Protein AF-A0A945I3L0-F1 (afdb_monomer_lite)

Radius of gyration: 19.06 Å; chains: 1; bounding box: 56×38×42 Å

Foldseek 3Di:
DPPPPPPPDDDPADPVVVVVCVVVVCCPCLPVVNVCQLVDQAKDKPVVVVVVDDHDPSNVVVQVVCLVSLQQIWIKGWDAAPVSDIDIDIDGGSDNDDPVVVCVVVVNVVVVVCVVVCCVVVVVDRPPPPDDDDPVRVVVVVCVVVPDDPD

Sequence (151 aa):
MKTVPLLLLLLNYPEDWVKYYFEKQFYNGTDFVVSLTPTLRKPYLWNKLQETVGLKSNQLMFLNESREAKLHNGLSIPIYGPAGEAYVVSYASSQPNPDIEAHLPTLRTLAYQFYSAFGDLAGLEDIVPSIKLTSRELECLTWAAEGKSAW

pLDDT: mean 87.54, std 13.77, range [25.2, 97.5]

Structure (mmCIF, N/CA/C/O backbone):
data_AF-A0A945I3L0-F1
#
_entry.id   AF-A0A945I3L0-F1
#
loop_
_atom_site.group_PDB
_atom_site.id
_atom_site.type_symbol
_atom_site.label_atom_id
_atom_site.label_alt_id
_atom_site.label_comp_id
_atom_site.label_asym_id
_atom_site.label_entity_id
_atom_site.label_seq_id
_atom_site.pdbx_PDB_ins_code
_atom_site.Cartn_x
_atom_site.Cartn_y
_atom_site.Cartn_z
_atom_site.occupancy
_atom_site.B_iso_or_equiv
_atom_site.auth_seq_id
_atom_site.auth_comp_id
_atom_site.auth_asym_id
_atom_site.auth_atom_id
_atom_site.pdbx_PDB_model_num
ATOM 1 N N . MET A 1 1 ? 4.800 22.268 -16.650 1.00 31.36 1 MET A N 1
ATOM 2 C CA . MET A 1 1 ? 3.645 21.588 -16.022 1.00 31.36 1 MET A CA 1
ATOM 3 C C . MET A 1 1 ? 4.150 20.301 -15.402 1.00 31.36 1 MET A C 1
ATOM 5 O O . MET A 1 1 ? 4.604 19.446 -16.145 1.00 31.36 1 MET A O 1
ATOM 9 N N . LYS A 1 2 ? 4.156 20.178 -14.070 1.00 25.20 2 LYS A N 1
ATOM 10 C CA . LYS A 1 2 ? 4.358 18.871 -13.431 1.00 25.20 2 LYS A CA 1
ATOM 11 C C . LYS A 1 2 ? 3.033 18.129 -13.568 1.00 25.20 2 LYS A C 1
ATOM 13 O O . LYS A 1 2 ? 2.083 18.451 -12.863 1.00 25.20 2 LYS A O 1
ATOM 18 N N . THR A 1 3 ? 2.937 17.245 -14.548 1.00 25.36 3 THR A N 1
ATOM 19 C CA . THR A 1 3 ? 1.853 16.271 -14.633 1.00 25.36 3 THR A CA 1
ATOM 20 C C . THR A 1 3 ? 1.958 15.392 -13.395 1.00 25.36 3 THR A C 1
ATOM 22 O O . THR A 1 3 ? 2.913 14.639 -13.234 1.00 25.36 3 THR A O 1
ATOM 25 N N . VAL A 1 4 ? 1.013 15.546 -12.469 1.00 33.88 4 VAL A N 1
ATOM 26 C CA . VAL A 1 4 ? 0.761 14.506 -11.470 1.00 33.88 4 VAL A CA 1
ATOM 27 C C . VAL A 1 4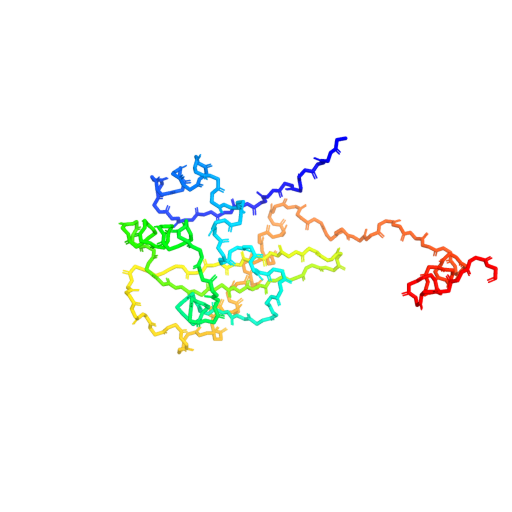 ? 0.418 13.259 -12.291 1.00 33.88 4 VAL A C 1
ATOM 29 O O . VAL A 1 4 ? -0.451 13.376 -13.163 1.00 33.88 4 VAL A O 1
ATOM 32 N N . PRO A 1 5 ? 1.113 12.118 -12.125 1.00 43.75 5 PRO A N 1
ATOM 33 C CA . PRO A 1 5 ? 0.731 10.905 -12.832 1.00 43.75 5 PRO A CA 1
ATOM 34 C C . PRO A 1 5 ? -0.734 10.655 -12.505 1.00 43.75 5 PRO A C 1
ATOM 36 O O . PRO A 1 5 ? -1.134 10.823 -11.351 1.00 43.75 5 PRO A O 1
ATOM 39 N N . LEU A 1 6 ? -1.536 10.347 -13.521 1.00 47.31 6 LEU A N 1
ATOM 40 C CA . LEU A 1 6 ? -2.949 10.056 -13.338 1.00 47.31 6 LEU A CA 1
ATOM 41 C C . LEU A 1 6 ? -3.047 8.956 -12.270 1.00 47.31 6 LEU A C 1
ATOM 43 O O . LEU A 1 6 ? -2.624 7.826 -12.504 1.00 47.31 6 LEU A O 1
ATOM 47 N N . LEU A 1 7 ? -3.509 9.308 -11.068 1.00 58.78 7 LEU A N 1
ATOM 48 C CA . LEU A 1 7 ? -3.688 8.347 -9.992 1.00 58.78 7 LEU A CA 1
ATOM 49 C C . LEU A 1 7 ? -4.880 7.477 -10.399 1.00 58.78 7 LEU A C 1
ATOM 51 O O . LEU A 1 7 ? -6.030 7.853 -10.183 1.00 58.78 7 LEU A O 1
ATOM 55 N N . LEU A 1 8 ? -4.615 6.350 -11.056 1.00 69.44 8 LEU A N 1
ATOM 56 C CA . LEU A 1 8 ? -5.630 5.339 -11.318 1.00 69.44 8 LEU A CA 1
ATOM 57 C C . LEU A 1 8 ? -5.984 4.695 -9.983 1.00 69.44 8 LEU A C 1
ATOM 59 O O . LEU A 1 8 ? -5.221 3.903 -9.432 1.00 69.44 8 LEU A O 1
ATOM 63 N N . LEU A 1 9 ? -7.130 5.103 -9.444 1.00 77.44 9 LEU A N 1
ATOM 64 C CA . LEU A 1 9 ? -7.625 4.644 -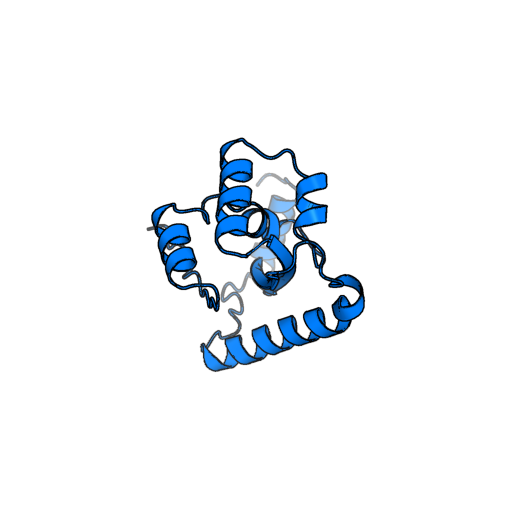8.162 1.00 77.44 9 LEU A CA 1
ATOM 65 C C . LEU A 1 9 ? -8.996 4.001 -8.342 1.00 77.44 9 LEU A C 1
ATOM 67 O O . LEU A 1 9 ? -9.939 4.643 -8.799 1.00 77.44 9 LEU A O 1
ATOM 71 N N . LEU A 1 10 ? -9.100 2.740 -7.933 1.00 84.38 10 LEU A N 1
ATOM 72 C CA . LEU A 1 10 ? -10.364 2.034 -7.799 1.00 84.38 10 LEU A CA 1
ATOM 73 C C . LEU A 1 10 ? -10.619 1.799 -6.312 1.00 84.38 10 LEU A C 1
ATOM 75 O O . LEU A 1 10 ? -9.804 1.175 -5.634 1.00 84.38 10 LEU A O 1
ATOM 79 N N . LEU A 1 11 ? -11.742 2.302 -5.805 1.00 88.88 11 LEU A N 1
ATOM 80 C CA . LEU A 1 11 ? -12.142 2.138 -4.411 1.00 88.88 11 LEU A CA 1
ATOM 81 C C . LEU A 1 11 ? -13.517 1.485 -4.345 1.00 88.88 11 LEU A C 1
ATOM 83 O O . LEU A 1 11 ? -14.430 1.874 -5.065 1.00 88.88 11 LEU A O 1
ATOM 87 N N . ASN A 1 12 ? -13.659 0.534 -3.427 1.00 90.50 12 ASN A N 1
ATOM 88 C CA . ASN A 1 12 ? -14.943 -0.043 -3.033 1.00 90.50 12 ASN A CA 1
ATOM 89 C C . ASN A 1 12 ? -15.161 0.148 -1.521 1.00 90.50 12 ASN A C 1
ATOM 91 O O . ASN A 1 12 ? -15.470 -0.786 -0.784 1.00 90.50 12 ASN A O 1
ATOM 95 N N . TYR A 1 13 ? -14.875 1.360 -1.044 1.00 92.75 13 TYR A N 1
ATOM 96 C CA . TYR A 1 13 ? -15.123 1.795 0.332 1.00 92.75 13 TYR A CA 1
ATOM 97 C C . TYR A 1 13 ? -16.466 2.530 0.419 1.00 92.75 13 TYR A C 1
ATOM 99 O O . TYR A 1 13 ? -17.007 2.900 -0.625 1.00 92.75 13 TYR A O 1
ATOM 107 N N . PRO A 1 14 ? -17.011 2.766 1.631 1.00 93.81 14 PRO A N 1
ATOM 108 C CA . PRO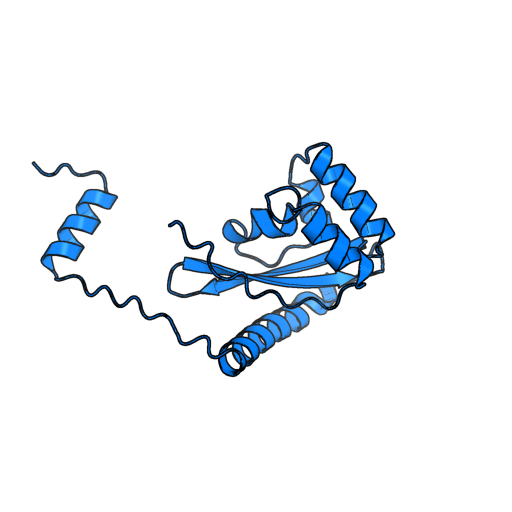 A 1 14 ? -18.218 3.573 1.787 1.00 93.81 14 PRO A CA 1
ATOM 109 C C . PRO A 1 14 ? -18.094 4.910 1.047 1.00 93.81 14 PRO A C 1
ATOM 111 O O . PRO A 1 14 ? -17.087 5.603 1.192 1.00 93.81 14 PRO A O 1
ATOM 114 N N . GLU A 1 15 ? -19.104 5.266 0.255 1.00 93.94 15 GLU A N 1
ATOM 115 C CA . GLU A 1 15 ? -19.048 6.421 -0.654 1.00 93.94 15 GLU A CA 1
ATOM 116 C C . GLU A 1 15 ? -18.756 7.734 0.088 1.00 93.94 15 GLU A C 1
ATOM 118 O O . GLU A 1 15 ? -17.881 8.500 -0.321 1.00 93.94 15 GLU A O 1
ATOM 123 N N . ASP A 1 16 ? -19.398 7.935 1.242 1.00 96.00 16 ASP A N 1
ATOM 124 C CA . ASP A 1 16 ? -19.173 9.099 2.104 1.00 96.00 16 ASP A CA 1
ATOM 125 C C . ASP A 1 16 ? -17.717 9.198 2.573 1.00 96.00 16 ASP A C 1
ATOM 127 O O . ASP A 1 16 ? -17.139 10.287 2.593 1.00 96.00 16 ASP A O 1
ATOM 131 N N . TRP A 1 17 ? -17.091 8.059 2.892 1.00 95.50 17 TRP A N 1
ATOM 132 C CA . TRP A 1 17 ? -15.680 8.022 3.264 1.00 95.50 17 TRP A CA 1
ATOM 133 C C . TRP A 1 17 ? -14.782 8.380 2.086 1.00 95.50 17 TRP A C 1
ATOM 135 O O . TRP A 1 17 ? -13.857 9.169 2.248 1.00 95.50 17 TRP A O 1
ATOM 145 N N . VAL A 1 18 ? -15.048 7.829 0.898 1.00 94.19 18 VAL A N 1
ATOM 146 C CA . VAL A 1 18 ? -14.264 8.138 -0.307 1.00 94.19 18 VAL A CA 1
ATOM 147 C C . VAL A 1 18 ? -14.307 9.635 -0.593 1.00 94.19 18 VAL A C 1
ATOM 149 O O . VAL A 1 18 ? -13.262 10.262 -0.771 1.00 94.19 18 VAL A O 1
ATOM 152 N N . LYS A 1 19 ? -15.501 10.230 -0.573 1.00 94.88 19 LYS A N 1
ATOM 153 C CA . LYS A 1 19 ? -15.679 11.670 -0.765 1.00 94.88 19 LYS A CA 1
ATOM 154 C C . LYS A 1 19 ? -14.905 12.472 0.283 1.00 94.88 19 LYS A C 1
ATOM 156 O O . LYS A 1 19 ? -14.101 13.330 -0.079 1.00 94.88 19 LYS A O 1
ATOM 161 N N . TYR A 1 20 ? -15.085 12.142 1.561 1.00 95.88 20 TYR A N 1
ATOM 162 C CA . TYR A 1 20 ? -14.394 12.799 2.672 1.00 95.88 20 TYR A CA 1
ATOM 163 C C . TYR A 1 20 ? -12.867 12.701 2.549 1.00 95.88 20 TYR A C 1
ATOM 165 O O . TYR A 1 20 ? -12.155 13.690 2.729 1.00 95.88 20 TYR A O 1
ATOM 173 N N . TYR A 1 21 ? -12.360 11.527 2.169 1.00 94.38 21 TYR A N 1
ATOM 174 C CA . TYR A 1 21 ? -10.935 11.254 2.006 1.00 94.38 21 TYR A CA 1
ATOM 175 C C . TYR A 1 21 ? -10.277 12.193 0.989 1.00 94.38 21 TYR A C 1
ATOM 177 O O . TYR A 1 21 ? -9.186 12.725 1.229 1.00 94.38 21 TYR A O 1
ATOM 185 N N . PHE A 1 22 ? -10.948 12.425 -0.140 1.00 93.94 22 PHE A N 1
ATOM 186 C CA . PHE A 1 22 ? -10.464 13.327 -1.181 1.00 93.94 22 PHE A CA 1
ATOM 187 C C . PHE A 1 22 ? -10.636 14.801 -0.821 1.00 93.94 22 PHE A C 1
ATOM 189 O O . PHE A 1 22 ? -9.712 15.580 -1.054 1.00 93.94 22 PHE A O 1
ATOM 196 N N . GLU A 1 23 ? -11.758 15.186 -0.207 1.00 96.06 23 GLU A N 1
ATOM 197 C CA . GLU A 1 23 ? -11.979 16.557 0.278 1.00 96.06 23 GLU A CA 1
ATOM 198 C C . GLU A 1 23 ? -10.905 16.986 1.287 1.00 96.06 23 GLU A C 1
ATOM 200 O O . GLU A 1 23 ? -10.422 18.118 1.246 1.00 96.06 23 GLU A O 1
ATOM 205 N N . LYS A 1 24 ? -10.484 16.069 2.165 1.00 95.69 24 LYS A N 1
ATOM 206 C CA . LYS A 1 24 ? -9.412 16.293 3.148 1.00 95.69 24 LYS A CA 1
ATOM 207 C C . LYS A 1 24 ? -8.003 16.085 2.603 1.00 95.69 24 LYS A C 1
ATOM 209 O O . LYS A 1 24 ? -7.038 16.343 3.320 1.00 95.69 24 LYS A O 1
ATOM 214 N N . GLN A 1 25 ? -7.873 15.646 1.353 1.00 93.75 25 GLN A N 1
ATOM 215 C CA . GLN A 1 25 ? -6.598 15.368 0.693 1.00 93.75 25 GLN A CA 1
ATOM 216 C C . GLN A 1 25 ? -5.696 14.411 1.488 1.00 93.75 25 GLN A C 1
ATOM 218 O O . GLN A 1 25 ? -4.478 14.601 1.549 1.00 93.75 2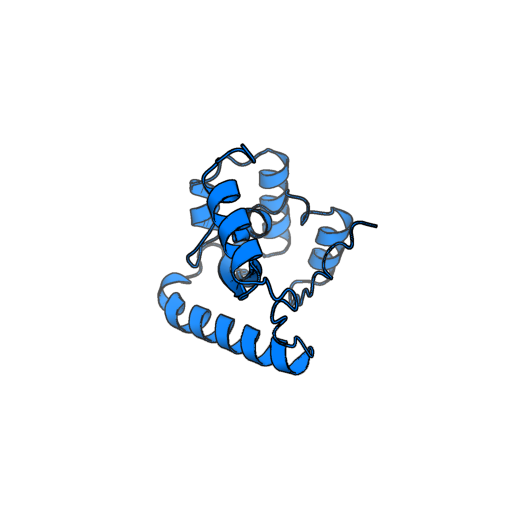5 GLN A O 1
ATOM 223 N N . PHE A 1 26 ? -6.262 13.366 2.104 1.00 93.56 26 PHE A N 1
ATOM 224 C CA . PHE A 1 26 ? -5.474 12.471 2.960 1.00 93.56 26 PHE A CA 1
ATOM 225 C C . PHE A 1 26 ? -4.327 11.778 2.217 1.00 93.56 26 PHE A C 1
ATOM 227 O O . PHE A 1 26 ? -3.265 11.569 2.803 1.00 93.56 26 PHE A O 1
ATOM 234 N N . TYR A 1 27 ? -4.477 11.552 0.909 1.00 89.88 27 TYR A N 1
ATOM 235 C CA . TYR A 1 27 ? -3.422 11.035 0.031 1.00 89.88 27 TYR A CA 1
ATOM 236 C C . TYR A 1 27 ? -2.131 11.875 0.041 1.00 89.88 27 TYR A C 1
ATOM 238 O O . TYR A 1 27 ? -1.066 11.369 -0.308 1.00 89.88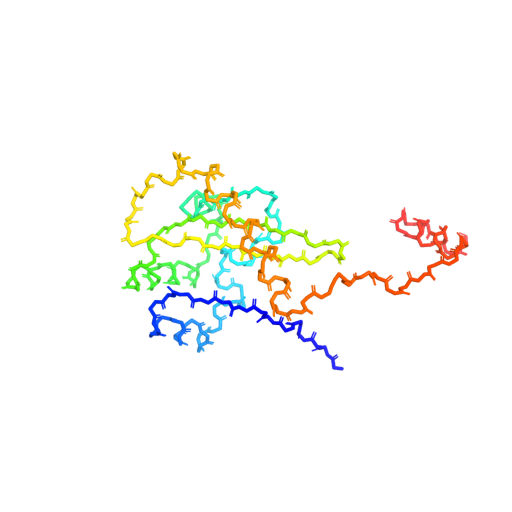 27 TYR A O 1
ATOM 246 N N . ASN A 1 28 ? -2.184 13.140 0.467 1.00 90.88 28 ASN A N 1
ATOM 247 C CA . ASN A 1 28 ? -1.030 14.030 0.555 1.00 90.88 28 ASN A CA 1
ATOM 248 C C . ASN A 1 28 ? -0.265 13.862 1.886 1.00 90.88 28 ASN A C 1
ATOM 250 O O . ASN A 1 28 ? -0.052 14.812 2.638 1.00 90.88 28 ASN A O 1
ATOM 254 N N . GLY A 1 29 ? 0.110 12.620 2.205 1.00 89.31 29 GLY A N 1
ATOM 255 C CA . GLY A 1 29 ? 0.973 12.276 3.344 1.00 89.31 29 GLY A CA 1
ATOM 256 C C . GLY A 1 29 ? 0.285 12.138 4.708 1.00 89.31 29 GLY A C 1
ATOM 257 O O . GLY A 1 29 ? 0.953 11.787 5.685 1.00 89.31 29 GLY A O 1
ATOM 258 N N . THR A 1 30 ? -1.027 12.377 4.805 1.00 94.31 30 THR A N 1
ATOM 259 C CA . THR A 1 30 ? -1.780 12.066 6.036 1.00 94.31 30 THR A CA 1
ATOM 260 C C . THR A 1 30 ? -2.103 10.575 6.104 1.00 94.31 30 THR A C 1
ATOM 262 O O . THR A 1 30 ? -1.895 9.946 7.139 1.00 94.31 30 THR A O 1
ATOM 265 N N . ASP A 1 31 ? -2.512 9.988 4.982 1.00 92.50 31 ASP A N 1
ATOM 266 C CA . ASP A 1 31 ? -2.565 8.546 4.818 1.00 92.50 31 ASP A CA 1
ATOM 267 C C . ASP A 1 31 ? -1.126 7.999 4.734 1.00 92.50 31 ASP A C 1
ATOM 269 O O . ASP A 1 31 ? -0.429 8.072 3.710 1.00 92.50 31 ASP A O 1
ATOM 273 N N . PHE A 1 32 ? -0.652 7.480 5.865 1.00 89.00 32 PHE A N 1
ATOM 274 C CA . PHE A 1 32 ? 0.664 6.855 5.974 1.00 89.00 32 PHE A CA 1
ATOM 275 C C . PHE A 1 32 ? 0.710 5.470 5.312 1.00 89.00 32 PHE A C 1
ATOM 277 O O . PHE A 1 32 ? 1.789 5.038 4.914 1.00 89.00 32 PHE A O 1
ATOM 284 N N . VAL A 1 33 ? -0.433 4.791 5.142 1.00 89.19 33 VAL A N 1
ATOM 285 C CA . VAL A 1 33 ? -0.519 3.508 4.425 1.00 89.19 33 VAL A CA 1
ATOM 286 C C . VAL A 1 33 ? -0.155 3.729 2.963 1.00 89.19 33 VAL A C 1
ATOM 288 O O . VAL A 1 33 ? 0.670 2.989 2.432 1.00 89.19 33 VAL A O 1
ATOM 291 N N . VAL A 1 34 ? -0.701 4.773 2.335 1.00 89.06 34 VAL A N 1
ATOM 292 C CA . VAL A 1 34 ? -0.396 5.130 0.942 1.00 89.06 34 VAL A CA 1
ATOM 293 C C . VAL A 1 34 ? 1.010 5.707 0.821 1.00 89.06 34 VAL A C 1
ATOM 295 O O . VAL A 1 34 ? 1.806 5.211 0.024 1.00 89.06 34 VAL A O 1
ATOM 298 N N . SER A 1 35 ? 1.351 6.718 1.624 1.00 89.81 35 SER A N 1
ATOM 299 C CA . SER A 1 35 ? 2.623 7.442 1.464 1.00 89.81 35 SER A CA 1
ATOM 300 C C . SER A 1 35 ? 3.874 6.611 1.765 1.00 89.81 35 SER A C 1
ATOM 302 O O . SER A 1 35 ? 4.931 6.906 1.210 1.00 89.81 35 SER A O 1
ATOM 304 N N . LEU A 1 36 ? 3.777 5.551 2.577 1.00 90.38 36 LEU A N 1
ATOM 305 C CA . LEU A 1 36 ? 4.907 4.653 2.847 1.00 90.38 36 LEU A CA 1
ATOM 306 C C . LEU A 1 36 ? 5.058 3.525 1.822 1.00 90.38 36 LEU A C 1
ATOM 308 O O . LEU A 1 36 ? 6.149 2.954 1.738 1.00 90.38 36 LEU A O 1
ATOM 312 N N . THR A 1 37 ? 4.031 3.238 1.011 1.00 90.31 37 THR A N 1
ATOM 313 C CA . THR A 1 37 ? 4.048 2.181 -0.024 1.00 90.31 37 THR A CA 1
ATOM 314 C C . THR A 1 37 ? 5.343 2.159 -0.847 1.00 90.31 37 THR A C 1
ATOM 316 O O . THR A 1 37 ? 5.929 1.084 -0.985 1.00 90.31 37 THR A O 1
ATOM 319 N N . PRO A 1 38 ? 5.874 3.294 -1.356 1.00 90.00 38 PRO A N 1
ATOM 320 C CA . PRO A 1 38 ? 7.077 3.265 -2.191 1.00 90.00 38 PRO A CA 1
ATOM 321 C C . PRO A 1 38 ? 8.327 2.730 -1.474 1.00 90.00 38 PRO A C 1
ATOM 323 O O . PRO A 1 38 ? 9.284 2.324 -2.126 1.00 90.00 38 PRO A O 1
ATOM 326 N N . THR A 1 39 ? 8.328 2.707 -0.138 1.00 90.06 39 THR A N 1
ATOM 327 C CA . THR A 1 39 ? 9.462 2.257 0.687 1.00 90.06 39 THR A CA 1
ATOM 328 C C . THR A 1 39 ? 9.313 0.820 1.204 1.00 90.06 39 THR A C 1
ATOM 330 O O . THR A 1 39 ? 10.290 0.223 1.663 1.00 90.06 39 THR A O 1
ATOM 333 N N . LEU A 1 40 ? 8.115 0.232 1.117 1.00 92.31 40 LEU A N 1
ATOM 334 C CA . LEU A 1 40 ? 7.785 -1.069 1.702 1.00 92.31 40 LEU A CA 1
ATOM 335 C C . LEU A 1 40 ? 7.774 -2.174 0.642 1.00 92.31 40 LEU A C 1
ATOM 337 O O . LEU A 1 40 ? 6.866 -2.256 -0.162 1.00 92.31 40 LEU A O 1
ATOM 341 N N . ARG A 1 41 ? 8.738 -3.101 0.676 1.00 89.94 41 ARG A N 1
ATOM 342 C CA . ARG A 1 41 ? 8.852 -4.165 -0.351 1.00 89.94 41 ARG A CA 1
ATOM 343 C C . ARG A 1 41 ? 7.954 -5.390 -0.149 1.00 89.94 41 ARG A C 1
ATOM 345 O O . ARG A 1 41 ? 7.899 -6.257 -1.018 1.00 89.94 41 ARG A O 1
ATOM 352 N N . LYS A 1 42 ? 7.332 -5.538 1.019 1.00 93.56 42 LYS A N 1
ATOM 353 C CA . LYS A 1 42 ? 6.534 -6.718 1.390 1.00 93.56 42 LYS A CA 1
ATOM 354 C C . LYS A 1 42 ? 5.112 -6.285 1.734 1.00 93.56 42 LYS A C 1
ATOM 356 O O . LYS A 1 42 ? 4.949 -5.143 2.153 1.00 93.56 42 LYS A O 1
ATOM 361 N N . PRO A 1 43 ? 4.112 -7.179 1.613 1.00 96.00 43 PRO A N 1
ATOM 362 C CA . PRO A 1 43 ? 2.789 -6.920 2.165 1.00 96.00 43 PRO A CA 1
ATOM 363 C C . PRO A 1 43 ? 2.879 -6.491 3.631 1.00 96.00 43 PRO A C 1
ATOM 365 O O . PRO A 1 43 ? 3.682 -7.048 4.384 1.00 96.00 43 PRO A O 1
ATOM 368 N N . TYR A 1 44 ? 2.064 -5.519 4.026 1.00 95.19 44 TYR A N 1
ATOM 369 C CA . TYR A 1 44 ? 2.097 -4.951 5.370 1.00 95.19 44 TYR A CA 1
ATOM 370 C C . TYR A 1 44 ? 0.692 -4.780 5.934 1.00 95.19 44 TYR A C 1
ATOM 372 O O . TYR A 1 44 ? -0.230 -4.323 5.255 1.00 95.19 44 TYR A O 1
ATOM 380 N N . LEU A 1 45 ? 0.548 -5.167 7.200 1.00 94.25 45 LEU A N 1
ATOM 381 C CA . LEU A 1 45 ? -0.675 -4.968 7.962 1.00 94.25 45 LEU A CA 1
ATOM 382 C C . LEU A 1 45 ? -0.712 -3.547 8.509 1.00 94.25 45 LEU A C 1
ATOM 384 O O . LEU A 1 45 ? 0.300 -3.043 9.000 1.00 94.25 45 LEU A O 1
ATOM 388 N N . TRP A 1 46 ? -1.878 -2.912 8.465 1.00 93.19 46 TRP A N 1
ATOM 389 C CA . TRP A 1 46 ? -2.012 -1.522 8.893 1.00 93.19 46 TRP A CA 1
ATOM 390 C C . TRP A 1 46 ? -1.741 -1.352 10.386 1.00 93.19 46 TRP A C 1
ATOM 392 O O . TRP A 1 46 ? -1.067 -0.399 10.762 1.00 93.19 46 TRP A O 1
ATOM 402 N N . ASN A 1 47 ? -2.204 -2.275 11.233 1.00 90.62 47 ASN A N 1
ATOM 403 C CA . ASN A 1 47 ? -1.919 -2.244 12.672 1.00 90.62 47 ASN A CA 1
ATOM 404 C C . ASN A 1 47 ? -0.420 -2.389 12.983 1.00 90.62 47 ASN A C 1
ATOM 406 O O . ASN A 1 47 ? 0.122 -1.583 13.730 1.00 90.62 47 ASN A O 1
ATOM 410 N N . LYS A 1 48 ? 0.276 -3.344 12.355 1.00 91.06 48 LYS A N 1
ATOM 411 C CA . LYS A 1 48 ? 1.726 -3.510 12.538 1.00 91.06 48 LYS A CA 1
ATOM 412 C C . LYS A 1 48 ? 2.491 -2.299 12.017 1.00 91.06 48 LYS A C 1
ATOM 414 O O . LYS A 1 48 ? 3.467 -1.878 12.626 1.00 91.06 48 LYS A O 1
ATOM 419 N N . LEU A 1 49 ? 2.035 -1.700 10.915 1.00 90.50 49 LEU A N 1
ATOM 420 C CA . LEU A 1 49 ? 2.641 -0.476 10.403 1.00 90.50 49 LEU A CA 1
ATOM 421 C C . LEU A 1 49 ? 2.517 0.664 11.426 1.00 90.50 49 LEU A C 1
ATOM 423 O O . LEU A 1 49 ? 3.521 1.314 11.697 1.00 90.50 49 LEU A O 1
ATOM 427 N N . GLN A 1 50 ? 1.342 0.846 12.045 1.00 89.62 50 GLN A N 1
ATOM 428 C CA . GLN A 1 50 ? 1.103 1.855 13.094 1.00 89.62 50 GLN A CA 1
ATOM 429 C C . GLN A 1 50 ? 2.066 1.721 14.279 1.00 89.62 50 GLN A C 1
ATOM 431 O O . GLN A 1 50 ? 2.506 2.733 14.813 1.00 89.62 50 GLN A O 1
ATOM 436 N N . GLU A 1 51 ? 2.419 0.496 14.673 1.00 89.31 51 GLU A N 1
ATOM 437 C CA . GLU A 1 51 ? 3.359 0.235 15.775 1.00 89.31 51 GLU A CA 1
ATOM 438 C C . GLU A 1 51 ? 4.802 0.635 15.434 1.00 89.31 51 GLU A C 1
ATOM 440 O O . GLU A 1 51 ? 5.590 0.960 16.320 1.00 89.31 51 GL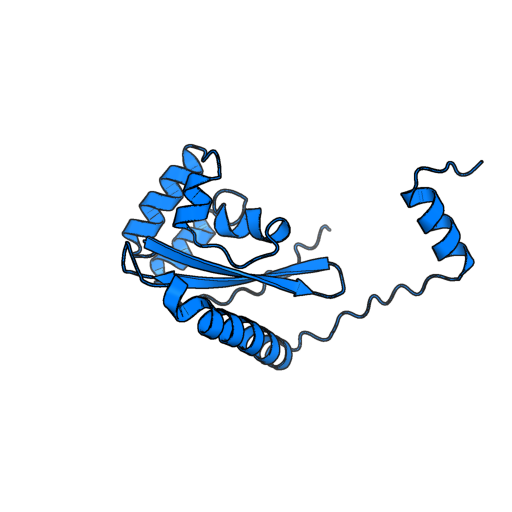U A O 1
ATOM 445 N N . THR A 1 52 ? 5.158 0.614 14.148 1.00 86.12 52 THR A N 1
ATOM 446 C CA . THR A 1 52 ? 6.529 0.882 13.683 1.00 86.12 52 THR A CA 1
ATOM 447 C C . THR A 1 52 ? 6.789 2.338 13.313 1.00 86.12 52 THR A C 1
ATOM 449 O O . THR A 1 52 ? 7.947 2.748 13.228 1.00 86.12 52 THR A O 1
ATOM 452 N N . VAL A 1 53 ? 5.739 3.128 13.080 1.00 86.56 53 VAL A N 1
ATOM 453 C CA . VAL A 1 53 ? 5.861 4.504 12.587 1.00 86.56 53 VAL A CA 1
ATOM 454 C C . VAL A 1 53 ? 5.490 5.508 13.674 1.00 86.56 53 VAL A C 1
ATOM 456 O O . VAL A 1 53 ? 4.472 5.386 14.348 1.00 86.56 53 VAL A O 1
ATOM 459 N N . GLY A 1 54 ? 6.310 6.547 13.833 1.00 87.88 54 GLY A N 1
ATOM 460 C CA . GLY A 1 54 ? 5.989 7.672 14.710 1.00 87.88 54 GLY A CA 1
ATOM 461 C C . GLY A 1 54 ? 4.879 8.530 14.102 1.00 87.88 54 GLY A C 1
ATOM 462 O O . GLY A 1 54 ? 5.166 9.436 13.320 1.00 87.88 54 GLY A O 1
ATOM 463 N N . LEU A 1 55 ? 3.621 8.232 14.436 1.00 89.62 55 LEU A N 1
ATOM 464 C CA . LEU A 1 55 ? 2.461 8.931 13.881 1.00 89.62 55 LEU A CA 1
ATOM 465 C C . LEU A 1 55 ? 2.342 10.363 14.411 1.00 89.62 55 LEU A C 1
ATOM 467 O O . LEU A 1 55 ? 2.405 10.620 15.613 1.00 89.62 55 LEU A O 1
ATOM 471 N N . LYS A 1 56 ? 2.103 11.301 13.494 1.00 93.31 56 LYS A N 1
ATOM 472 C CA . LYS A 1 56 ? 1.756 12.692 13.816 1.00 93.31 56 LYS A CA 1
ATOM 473 C C . LYS A 1 56 ? 0.286 12.804 14.230 1.00 93.31 56 LYS A C 1
ATOM 475 O O . LYS A 1 56 ? -0.537 11.964 13.870 1.00 93.31 56 LYS A O 1
ATOM 480 N N . SER A 1 57 ? -0.078 13.895 14.905 1.00 93.94 57 SER A N 1
ATOM 481 C CA . SER A 1 57 ? -1.451 14.127 15.384 1.00 93.94 57 SER A CA 1
ATOM 482 C C . SER A 1 57 ? -2.512 14.054 14.278 1.00 93.94 57 SER A C 1
ATOM 484 O O . SER A 1 57 ? -3.578 13.488 14.495 1.00 93.94 57 SER A O 1
ATOM 486 N N . ASN A 1 58 ? -2.221 14.563 13.076 1.00 94.62 58 ASN A N 1
ATOM 487 C CA . ASN A 1 58 ? -3.138 14.470 11.935 1.00 94.62 58 ASN A CA 1
ATOM 488 C C . ASN A 1 58 ? -3.308 13.027 11.423 1.00 94.62 58 ASN A C 1
ATOM 490 O O . ASN A 1 58 ? -4.401 12.654 11.016 1.00 94.62 58 ASN A O 1
ATOM 494 N N . GLN A 1 59 ? -2.255 12.206 11.475 1.00 94.56 59 GLN A N 1
ATOM 495 C CA . GLN A 1 59 ? -2.308 10.798 11.065 1.00 94.56 59 GLN A CA 1
ATOM 496 C C . GLN A 1 59 ? -3.073 9.949 12.092 1.00 94.56 59 GLN A C 1
ATOM 498 O O . GLN A 1 59 ? -3.823 9.051 11.720 1.00 94.56 59 GLN A O 1
ATOM 503 N N . LEU A 1 60 ? -2.941 10.269 13.384 1.00 93.44 60 LEU A N 1
ATOM 504 C CA . LEU A 1 60 ? -3.756 9.669 14.447 1.00 93.44 60 LEU A CA 1
ATOM 505 C C . LEU A 1 60 ? -5.242 10.016 14.292 1.00 93.44 60 LEU A C 1
ATOM 507 O O . LEU A 1 60 ? -6.094 9.146 14.458 1.00 93.44 60 LEU A O 1
ATOM 511 N N . MET A 1 61 ? -5.553 11.270 13.950 1.00 95.31 61 MET A N 1
ATOM 512 C CA . MET A 1 61 ? -6.927 11.696 13.683 1.00 95.31 61 MET A CA 1
ATOM 513 C C . MET A 1 61 ? -7.515 10.951 12.482 1.00 95.31 61 MET A C 1
ATOM 515 O O . MET A 1 61 ? -8.574 10.348 12.616 1.00 95.31 61 MET A O 1
ATOM 519 N N . PHE A 1 62 ? -6.777 10.885 11.371 1.00 95.38 62 PHE A N 1
ATOM 520 C CA . PHE A 1 62 ? -7.154 10.103 10.191 1.00 95.38 62 PHE A CA 1
ATOM 521 C C . PHE A 1 62 ? -7.470 8.638 10.525 1.00 95.38 62 PHE A C 1
ATOM 523 O O . PHE A 1 62 ? -8.470 8.099 10.059 1.00 95.38 62 PHE A O 1
ATOM 530 N N . LEU A 1 63 ? -6.664 7.991 11.375 1.00 93.50 63 LEU A N 1
ATOM 531 C CA . LEU A 1 63 ? -6.939 6.620 11.812 1.00 93.50 63 LEU A CA 1
ATOM 532 C C . LEU A 1 63 ? -8.262 6.497 12.564 1.00 93.50 63 LEU A C 1
ATOM 534 O O . LEU A 1 63 ? -9.013 5.554 12.321 1.00 93.50 63 LEU A O 1
ATOM 538 N N . ASN A 1 64 ? -8.560 7.427 13.468 1.00 94.19 64 ASN A N 1
ATOM 539 C CA . ASN A 1 64 ? -9.827 7.412 14.195 1.00 94.19 64 ASN A CA 1
ATOM 540 C C . ASN A 1 64 ? -11.016 7.612 13.249 1.00 94.19 64 ASN A C 1
ATOM 542 O O . ASN A 1 64 ? -11.953 6.821 13.293 1.00 94.19 64 ASN A O 1
ATOM 546 N N . GLU A 1 65 ? -10.929 8.572 12.330 1.00 96.00 65 GLU A N 1
ATOM 547 C CA . GLU A 1 65 ? -11.968 8.814 11.323 1.00 96.00 65 GLU A CA 1
ATOM 548 C C . GLU A 1 65 ? -12.156 7.596 10.397 1.00 96.00 65 GLU A C 1
ATOM 550 O O . GLU A 1 65 ? -13.283 7.200 10.101 1.00 96.00 65 GLU A O 1
ATOM 555 N N . SER A 1 66 ? -11.068 6.924 10.003 1.00 94.38 66 SER A N 1
ATOM 556 C CA . SER A 1 66 ? -11.149 5.702 9.189 1.00 94.38 66 SER A CA 1
ATOM 557 C C . SER A 1 66 ? -11.877 4.567 9.918 1.00 94.38 66 SER A C 1
ATOM 559 O O . SER A 1 66 ? -12.661 3.836 9.313 1.00 94.38 66 SER A O 1
ATOM 561 N N . ARG A 1 67 ? -11.698 4.452 11.242 1.00 94.12 67 ARG A N 1
ATOM 562 C CA . ARG A 1 67 ? -12.408 3.469 12.076 1.00 94.12 67 ARG A CA 1
ATOM 563 C C . ARG A 1 67 ? -13.894 3.794 12.183 1.00 94.12 67 ARG A C 1
ATOM 565 O O . ARG A 1 67 ? -14.702 2.872 12.136 1.00 94.12 67 ARG A O 1
ATOM 572 N N . GLU A 1 68 ? -14.265 5.069 12.283 1.00 95.00 68 GLU A N 1
ATOM 573 C CA . GLU A 1 68 ? -15.673 5.497 12.247 1.00 95.00 68 GLU A CA 1
ATOM 574 C C . GLU A 1 68 ? -16.337 5.129 10.912 1.00 95.00 68 GLU A C 1
ATOM 576 O O . GLU A 1 68 ? -17.480 4.670 10.886 1.00 95.00 68 GLU A O 1
ATOM 581 N N . ALA A 1 69 ? -15.579 5.196 9.815 1.00 94.56 69 ALA A N 1
ATOM 582 C CA . ALA A 1 69 ? -15.983 4.702 8.500 1.00 94.56 69 ALA A CA 1
ATOM 583 C C . ALA A 1 69 ? -15.927 3.166 8.345 1.00 94.56 69 ALA A C 1
ATOM 585 O O . ALA A 1 69 ? -16.115 2.650 7.243 1.00 94.56 69 ALA A O 1
ATOM 586 N N . LYS A 1 70 ? -15.698 2.413 9.432 1.00 93.88 70 LYS A N 1
ATOM 587 C CA . LYS A 1 70 ? -15.554 0.945 9.456 1.00 93.88 70 LYS A CA 1
ATOM 588 C C . LYS A 1 70 ? -14.356 0.420 8.655 1.00 93.88 70 LYS A C 1
ATOM 590 O O . LYS A 1 70 ? -14.372 -0.725 8.213 1.00 93.88 70 LYS A O 1
ATOM 595 N N . LEU A 1 71 ? -13.302 1.212 8.487 1.00 94.06 71 LEU A N 1
ATOM 596 C CA . LEU A 1 71 ? -12.017 0.785 7.926 1.00 94.06 71 LEU A CA 1
ATOM 597 C C . LEU A 1 71 ? -11.024 0.597 9.076 1.00 94.06 71 LEU A C 1
ATOM 599 O O . LEU A 1 71 ? -10.126 1.402 9.297 1.00 94.06 71 LEU A O 1
ATOM 603 N N . HIS A 1 72 ? -11.231 -0.448 9.875 1.00 91.94 72 HIS A N 1
ATOM 604 C CA . HIS A 1 72 ? -10.507 -0.607 11.136 1.00 91.94 72 HIS A CA 1
ATOM 605 C C . HIS A 1 72 ? -9.058 -1.052 10.950 1.00 91.94 72 HIS A C 1
ATOM 607 O O . HIS A 1 72 ? -8.155 -0.561 11.629 1.00 91.94 72 HIS A O 1
ATOM 613 N N . ASN A 1 73 ? -8.857 -2.040 10.086 1.00 90.50 73 ASN A N 1
ATOM 614 C CA . ASN A 1 73 ? -7.570 -2.673 9.849 1.00 90.50 73 ASN A CA 1
ATOM 615 C C . ASN A 1 73 ? -7.533 -3.211 8.418 1.00 90.50 73 ASN A C 1
ATOM 617 O O . ASN A 1 73 ? -8.552 -3.218 7.728 1.00 90.50 73 ASN A O 1
ATOM 621 N N . GLY A 1 74 ? -6.376 -3.674 7.967 1.00 93.56 74 GLY A N 1
ATOM 622 C CA . GLY A 1 74 ? -6.236 -4.128 6.599 1.00 93.56 74 GLY A CA 1
ATOM 623 C C . GLY A 1 74 ? -4.839 -4.589 6.239 1.00 93.56 74 GLY A C 1
ATOM 624 O O . GLY A 1 74 ? -3.919 -4.614 7.060 1.00 93.56 74 GLY A O 1
ATOM 625 N N . LEU A 1 75 ? -4.720 -4.965 4.974 1.00 95.88 75 LEU A N 1
ATOM 626 C CA . LEU A 1 75 ? -3.495 -5.394 4.324 1.00 95.88 75 LEU A CA 1
ATOM 627 C C . LEU A 1 75 ? -3.277 -4.535 3.095 1.00 95.88 75 LEU A C 1
ATOM 629 O O . LEU A 1 75 ? -4.178 -4.413 2.270 1.00 95.88 75 LEU A O 1
ATOM 633 N N . SER A 1 76 ? -2.064 -4.037 2.921 1.00 96.25 76 SER A N 1
ATOM 634 C CA . SER A 1 76 ? -1.652 -3.404 1.674 1.00 96.25 76 SER A CA 1
ATOM 635 C C . SER A 1 76 ? -0.539 -4.208 1.023 1.00 96.25 76 SER A C 1
ATOM 637 O O . SER A 1 76 ? 0.384 -4.688 1.688 1.00 96.25 76 SER A O 1
ATOM 639 N N . ILE A 1 77 ? -0.659 -4.392 -0.289 1.00 97.12 77 ILE A N 1
ATOM 640 C CA . ILE A 1 77 ? 0.247 -5.185 -1.114 1.00 97.12 77 ILE A CA 1
ATOM 641 C C . ILE A 1 77 ? 0.875 -4.252 -2.147 1.00 97.12 77 ILE A C 1
ATOM 643 O O . ILE A 1 77 ? 0.193 -3.850 -3.092 1.00 97.12 77 ILE A O 1
ATOM 647 N N . PRO A 1 78 ? 2.151 -3.884 -1.958 1.00 95.50 78 PRO A N 1
ATOM 648 C CA . PRO A 1 78 ? 2.868 -3.034 -2.892 1.00 95.50 78 PRO A CA 1
ATOM 649 C C . PRO A 1 78 ? 3.219 -3.827 -4.158 1.00 95.50 78 PRO A C 1
ATOM 651 O O . PRO A 1 78 ? 3.667 -4.977 -4.084 1.00 95.50 78 PRO A O 1
ATOM 654 N N . ILE A 1 79 ? 3.016 -3.209 -5.319 1.00 92.19 79 ILE A N 1
ATOM 655 C CA . ILE A 1 79 ? 3.325 -3.759 -6.643 1.00 92.19 79 ILE A CA 1
ATOM 656 C C . ILE A 1 79 ? 4.149 -2.713 -7.390 1.00 92.19 79 ILE A C 1
ATOM 658 O O . ILE A 1 79 ? 3.765 -1.549 -7.436 1.00 92.19 79 ILE A O 1
ATOM 662 N N . TYR A 1 80 ? 5.284 -3.117 -7.957 1.00 88.69 80 TYR A N 1
ATOM 663 C CA . TYR A 1 80 ? 6.222 -2.197 -8.598 1.00 88.69 80 TYR A CA 1
ATOM 664 C C . TYR A 1 80 ? 6.315 -2.467 -10.093 1.00 88.69 80 TYR A C 1
ATOM 666 O O . TYR A 1 80 ? 6.492 -3.618 -10.497 1.00 88.69 80 TYR A O 1
ATOM 674 N N . GLY A 1 81 ? 6.192 -1.398 -10.876 1.00 80.94 81 GLY A N 1
ATOM 675 C CA . GLY A 1 81 ? 6.335 -1.425 -12.325 1.00 80.94 81 GLY A CA 1
ATOM 676 C C . GLY A 1 81 ? 7.802 -1.376 -12.771 1.00 80.94 81 GLY A C 1
ATOM 677 O O . GLY A 1 81 ? 8.692 -1.021 -11.986 1.00 80.94 81 GLY A O 1
ATOM 678 N N . PRO A 1 82 ? 8.081 -1.736 -14.034 1.00 73.31 82 PRO A N 1
ATOM 679 C CA . PRO A 1 82 ? 9.435 -1.779 -14.580 1.00 73.31 82 PRO A CA 1
ATOM 680 C C . PRO A 1 82 ? 10.099 -0.399 -14.721 1.00 73.31 82 PRO A C 1
ATOM 682 O O . PRO A 1 82 ? 11.328 -0.341 -14.777 1.00 73.31 82 PRO A O 1
ATOM 685 N N . ALA A 1 83 ? 9.342 0.705 -14.746 1.00 74.25 83 ALA A N 1
ATOM 686 C CA . ALA A 1 83 ? 9.881 2.064 -14.851 1.00 74.25 83 ALA A CA 1
ATOM 687 C C . ALA A 1 83 ? 9.895 2.813 -13.502 1.00 74.25 83 ALA A C 1
ATOM 689 O O . ALA A 1 83 ? 10.042 4.035 -13.456 1.00 74.25 83 ALA A O 1
ATOM 690 N N . GLY A 1 84 ? 9.808 2.080 -12.386 1.00 77.69 84 GLY A N 1
ATOM 691 C CA . GLY A 1 84 ? 9.881 2.640 -11.034 1.00 77.69 84 GLY A CA 1
ATOM 692 C C . GLY A 1 84 ? 8.538 3.122 -10.484 1.00 77.69 84 GLY A C 1
ATOM 693 O O . GLY A 1 84 ? 8.509 3.805 -9.458 1.00 77.69 84 GLY A O 1
ATOM 694 N N . GLU A 1 85 ? 7.427 2.768 -11.130 1.00 81.44 85 GLU A N 1
ATOM 695 C CA . GLU A 1 85 ? 6.086 3.009 -10.611 1.00 81.44 85 GLU A CA 1
ATOM 696 C C . GLU A 1 85 ? 5.832 2.196 -9.339 1.00 81.44 85 GLU A C 1
ATOM 698 O O . GLU A 1 85 ? 6.281 1.055 -9.201 1.00 81.44 85 GLU A O 1
ATOM 703 N N . ALA A 1 86 ? 5.062 2.771 -8.417 1.00 86.94 86 ALA A N 1
ATOM 704 C CA . ALA A 1 86 ? 4.597 2.096 -7.214 1.00 86.94 86 ALA A CA 1
ATOM 705 C C . ALA A 1 86 ? 3.067 2.106 -7.182 1.00 86.94 86 ALA A C 1
ATOM 707 O O . ALA A 1 86 ? 2.440 3.163 -7.109 1.00 86.94 86 ALA A O 1
ATOM 708 N N . TYR A 1 87 ? 2.485 0.915 -7.203 1.00 89.25 87 TYR A N 1
ATOM 709 C CA . TYR A 1 87 ? 1.062 0.659 -7.044 1.00 89.25 87 TYR A CA 1
ATOM 710 C C . TYR A 1 87 ? 0.812 -0.027 -5.702 1.00 89.25 87 TYR A C 1
ATOM 712 O O . TYR A 1 87 ? 1.700 -0.655 -5.119 1.00 89.25 87 TYR A O 1
ATOM 720 N N . VAL A 1 88 ? -0.423 0.059 -5.218 1.00 93.25 88 VAL A N 1
ATOM 721 C CA . VAL A 1 88 ? -0.849 -0.650 -4.014 1.00 93.25 88 VAL A CA 1
ATOM 722 C C . VAL A 1 88 ? -2.243 -1.215 -4.206 1.00 93.25 88 VAL A C 1
ATOM 724 O O . VAL A 1 88 ? -3.154 -0.513 -4.640 1.00 93.25 88 VAL A O 1
ATOM 727 N N . VAL A 1 89 ? -2.411 -2.486 -3.854 1.00 95.12 89 VAL A N 1
ATOM 728 C CA . VAL A 1 89 ? -3.731 -3.093 -3.666 1.00 95.12 89 VAL A CA 1
ATOM 729 C C . VAL A 1 89 ? -3.963 -3.228 -2.171 1.00 95.12 89 VAL A C 1
ATOM 731 O O . VAL A 1 89 ? -3.151 -3.827 -1.464 1.00 95.12 89 VAL A O 1
ATOM 734 N N . SER A 1 90 ? -5.065 -2.661 -1.692 1.00 95.06 90 SER A N 1
ATOM 735 C CA . SER A 1 90 ? -5.389 -2.589 -0.270 1.00 95.06 90 SER A CA 1
ATOM 736 C C . SER A 1 90 ? -6.698 -3.311 0.025 1.00 95.06 90 SER A C 1
ATOM 738 O O . SER A 1 90 ? -7.717 -3.049 -0.608 1.00 95.06 90 SER A O 1
ATOM 740 N N . TYR A 1 91 ? -6.671 -4.193 1.019 1.00 95.44 91 TYR A N 1
ATOM 741 C CA . TYR A 1 91 ? -7.832 -4.893 1.554 1.00 95.44 91 TYR A CA 1
ATOM 742 C C . TYR A 1 91 ? -8.155 -4.325 2.931 1.00 95.44 91 TYR A C 1
ATOM 744 O O . TYR A 1 91 ? -7.396 -4.538 3.877 1.00 95.44 91 TYR A O 1
ATOM 752 N N . ALA A 1 92 ? -9.275 -3.615 3.045 1.00 94.19 92 ALA A N 1
ATOM 753 C CA . ALA A 1 92 ? -9.778 -3.132 4.325 1.00 94.19 92 ALA A CA 1
ATOM 754 C C . ALA A 1 92 ? -10.699 -4.162 4.982 1.00 94.19 92 ALA A C 1
ATOM 756 O O . ALA A 1 92 ? -11.431 -4.888 4.310 1.00 94.19 92 ALA A O 1
ATOM 757 N N . SER A 1 93 ? -10.709 -4.170 6.308 1.00 94.06 93 SER A N 1
ATOM 758 C CA . SER A 1 93 ? -11.624 -4.948 7.127 1.00 94.06 93 SER A CA 1
ATOM 759 C C . SER A 1 93 ? -12.435 -4.034 8.033 1.00 94.06 93 SER A C 1
ATOM 761 O O . SER A 1 93 ? -11.901 -3.137 8.692 1.00 94.06 93 SER A O 1
ATOM 763 N N . SER A 1 94 ? -13.730 -4.332 8.125 1.00 93.50 94 SER A N 1
ATOM 764 C CA . SER A 1 94 ? -14.623 -3.749 9.123 1.00 93.50 94 SER A CA 1
ATOM 765 C C . SER A 1 94 ? -14.500 -4.398 10.497 1.00 93.50 94 SER A C 1
ATOM 767 O O . SER A 1 94 ? -15.138 -3.949 11.444 1.00 93.50 94 SER A O 1
ATOM 769 N N . GLN A 1 95 ? -13.703 -5.458 10.624 1.00 92.12 95 GLN A N 1
ATOM 770 C CA . GLN A 1 95 ? -13.383 -6.065 11.908 1.00 92.12 95 GLN A CA 1
ATOM 771 C C . GLN A 1 95 ? -12.092 -5.447 12.466 1.00 92.12 95 GLN A C 1
ATOM 773 O O . GLN A 1 95 ? -11.148 -5.237 11.704 1.00 92.12 95 GLN A O 1
ATOM 778 N N . PRO A 1 96 ? -11.996 -5.195 13.785 1.00 87.19 96 PRO A N 1
ATOM 779 C CA . PRO A 1 96 ? -10.771 -4.667 14.390 1.00 87.19 96 PRO A CA 1
ATOM 780 C C . PRO A 1 96 ? -9.575 -5.626 14.331 1.00 87.19 96 PRO A C 1
ATOM 782 O O . PRO A 1 96 ? -8.443 -5.191 14.116 1.00 87.19 96 PRO A O 1
ATOM 785 N N . ASN A 1 97 ? -9.824 -6.929 14.505 1.00 87.62 97 ASN A N 1
ATOM 786 C CA . ASN A 1 97 ? -8.783 -7.957 14.553 1.00 87.62 97 ASN A CA 1
ATOM 787 C C . ASN A 1 97 ? -9.089 -9.135 13.606 1.00 87.62 97 ASN A C 1
ATOM 789 O O . ASN A 1 97 ? -9.406 -10.231 14.068 1.00 87.62 97 ASN A O 1
ATOM 793 N N . PRO A 1 98 ? -9.075 -8.900 12.285 1.00 89.38 98 PRO A N 1
ATOM 794 C CA . PRO A 1 98 ? -9.268 -9.954 11.298 1.00 89.38 98 PRO A CA 1
ATOM 795 C C . PRO A 1 98 ? -8.039 -10.872 11.237 1.00 89.38 98 PRO A C 1
ATOM 797 O O . PRO A 1 98 ? -6.905 -10.397 11.323 1.00 89.38 98 PRO A O 1
ATOM 800 N N . ASP A 1 99 ? -8.248 -12.167 10.995 1.00 91.19 99 ASP A N 1
ATOM 801 C CA . ASP A 1 99 ? -7.162 -13.128 10.754 1.00 91.19 99 ASP A CA 1
ATOM 802 C C . ASP A 1 99 ? -6.613 -13.007 9.320 1.00 91.19 99 ASP A C 1
ATOM 804 O O . ASP A 1 99 ? -6.746 -13.887 8.470 1.00 91.19 99 ASP A O 1
ATOM 808 N N . ILE A 1 100 ? -6.048 -11.841 9.007 1.00 92.44 100 ILE A N 1
ATOM 809 C CA . ILE A 1 100 ? -5.511 -11.542 7.674 1.00 92.44 100 ILE A CA 1
ATOM 810 C C . ILE A 1 100 ? -4.295 -12.419 7.366 1.00 92.44 100 ILE A C 1
ATOM 812 O O . ILE A 1 100 ? -4.088 -12.802 6.213 1.00 92.44 100 ILE A O 1
ATOM 816 N N . GLU A 1 101 ? -3.475 -12.728 8.373 1.00 91.94 101 GLU A N 1
ATOM 817 C CA . GLU A 1 101 ? -2.219 -13.456 8.174 1.00 91.94 101 GLU A CA 1
ATOM 818 C C . GLU A 1 101 ? -2.458 -14.878 7.669 1.00 91.94 101 GLU A C 1
ATOM 820 O O . GLU A 1 101 ? -1.754 -15.311 6.753 1.00 91.94 101 GLU A O 1
ATOM 825 N N . ALA A 1 102 ? -3.499 -15.559 8.162 1.00 94.69 102 ALA A N 1
ATOM 826 C CA . ALA A 1 102 ? -3.902 -16.870 7.656 1.00 94.69 102 ALA A CA 1
ATOM 827 C C . ALA A 1 102 ? -4.277 -16.853 6.162 1.00 94.69 102 ALA A C 1
ATOM 829 O O . ALA A 1 102 ? -4.111 -17.854 5.463 1.00 94.69 102 ALA A O 1
ATOM 830 N N . HIS A 1 103 ? -4.739 -15.712 5.643 1.00 95.12 103 HIS A N 1
ATOM 831 C CA . HIS A 1 103 ? -5.167 -15.548 4.251 1.00 95.12 103 HIS A CA 1
ATOM 832 C C . HIS A 1 103 ? -4.141 -14.833 3.361 1.00 95.12 103 HIS A C 1
ATOM 834 O O . HIS A 1 103 ? -4.397 -14.618 2.171 1.00 95.12 103 HIS A O 1
ATOM 840 N N . LEU A 1 104 ? -2.968 -14.485 3.896 1.00 95.06 104 LEU A N 1
ATOM 841 C CA . LEU A 1 104 ? -1.975 -13.663 3.206 1.00 95.06 104 LEU A CA 1
ATOM 842 C C . LEU A 1 104 ? -1.548 -14.212 1.827 1.00 95.06 104 LEU A C 1
ATOM 844 O O . LEU A 1 104 ? -1.522 -13.421 0.879 1.00 95.06 104 LEU A O 1
ATOM 848 N N . PRO A 1 105 ? -1.242 -15.516 1.641 1.00 96.06 105 PRO A N 1
ATOM 849 C CA . PRO A 1 105 ? -0.857 -16.039 0.326 1.00 96.06 105 PRO A CA 1
ATOM 850 C C . PRO A 1 105 ? -1.952 -15.855 -0.734 1.00 96.06 105 PRO A C 1
ATOM 852 O O . PRO A 1 105 ? -1.667 -15.476 -1.875 1.00 96.06 105 PRO A O 1
ATOM 855 N N . THR A 1 106 ? -3.209 -16.064 -0.343 1.00 97.44 106 THR A N 1
ATOM 856 C CA . THR A 1 106 ? -4.376 -15.916 -1.218 1.00 97.44 106 THR A CA 1
ATOM 857 C C . THR A 1 106 ? -4.605 -14.454 -1.581 1.00 97.44 106 THR A C 1
ATOM 859 O O . THR A 1 106 ? -4.675 -14.127 -2.764 1.00 97.44 106 THR A O 1
ATOM 862 N N . LEU A 1 107 ? -4.642 -13.556 -0.591 1.00 96.94 107 LEU A N 1
ATOM 863 C CA . LEU A 1 107 ? -4.826 -12.114 -0.812 1.00 96.94 107 LEU A CA 1
ATOM 864 C C . LEU A 1 107 ? -3.708 -11.521 -1.675 1.00 96.94 107 LEU A C 1
ATOM 866 O O . LEU A 1 107 ? -3.960 -10.677 -2.537 1.00 96.94 107 LEU A O 1
ATOM 870 N N . ARG A 1 108 ? -2.473 -12.002 -1.492 1.00 96.69 108 ARG A N 1
ATOM 871 C CA . ARG A 1 108 ? -1.336 -11.629 -2.336 1.00 96.69 108 ARG A CA 1
ATOM 872 C C . ARG A 1 108 ? -1.524 -12.067 -3.773 1.00 96.69 108 ARG A C 1
ATOM 874 O O . ARG A 1 108 ? -1.346 -11.251 -4.670 1.00 96.69 108 ARG A O 1
ATOM 881 N N . THR A 1 109 ? -1.909 -13.317 -3.990 1.00 97.31 109 THR A N 1
ATOM 882 C CA . THR A 1 109 ? -2.165 -13.830 -5.339 1.00 97.31 109 THR A CA 1
ATOM 883 C C . THR A 1 109 ? -3.270 -13.026 -6.021 1.00 97.31 109 THR A C 1
ATOM 885 O O . THR A 1 109 ? -3.075 -12.551 -7.136 1.00 97.31 109 THR A O 1
ATOM 888 N N . LEU A 1 110 ? -4.384 -12.783 -5.324 1.00 97.50 110 LEU A N 1
ATOM 889 C CA . LEU A 1 110 ? -5.494 -11.975 -5.830 1.00 97.50 110 LEU A CA 1
ATOM 890 C C . LEU A 1 110 ? -5.072 -10.547 -6.186 1.00 97.50 110 LEU A C 1
ATOM 892 O O . LEU A 1 110 ? -5.509 -10.039 -7.210 1.00 97.50 110 LEU A O 1
ATOM 896 N N . ALA A 1 111 ? -4.193 -9.920 -5.399 1.00 96.38 111 ALA A N 1
ATOM 897 C CA . ALA A 1 111 ? -3.731 -8.562 -5.676 1.00 96.38 111 ALA A CA 1
ATOM 898 C C . ALA A 1 111 ? -2.939 -8.475 -6.987 1.00 96.38 111 ALA A C 1
ATOM 900 O O . ALA A 1 111 ? -3.186 -7.578 -7.788 1.00 96.38 111 ALA A O 1
ATOM 901 N N . TYR A 1 112 ? -2.023 -9.418 -7.233 1.00 94.69 112 TYR A N 1
ATOM 902 C CA . TYR A 1 112 ? -1.267 -9.449 -8.490 1.00 94.69 112 TYR A CA 1
ATOM 903 C C . TYR A 1 112 ? -2.149 -9.802 -9.688 1.00 94.69 112 TYR A C 1
ATOM 905 O O . TYR A 1 112 ? -1.994 -9.200 -10.746 1.00 94.69 112 TYR A O 1
ATOM 913 N N . GLN A 1 113 ? -3.090 -10.736 -9.525 1.00 95.69 113 GLN A N 1
ATOM 914 C CA . GLN A 1 113 ? -4.039 -11.084 -10.587 1.00 95.69 113 GLN A CA 1
ATOM 915 C C . GLN A 1 113 ? -4.961 -9.906 -10.922 1.00 95.69 113 GLN A C 1
ATOM 917 O O . GLN A 1 113 ? -5.166 -9.602 -12.093 1.00 95.69 113 GLN A O 1
ATOM 922 N N . PHE A 1 114 ? -5.458 -9.199 -9.903 1.00 94.12 114 PHE A N 1
ATOM 923 C CA . PHE A 1 114 ? -6.232 -7.975 -10.084 1.00 94.12 114 PHE A CA 1
ATOM 924 C C . PHE A 1 114 ? -5.415 -6.905 -10.806 1.00 94.12 114 PHE A C 1
ATOM 926 O O . PHE A 1 114 ? -5.907 -6.337 -11.771 1.00 94.12 114 PHE A O 1
ATOM 933 N N . TYR A 1 115 ? -4.174 -6.653 -10.380 1.00 90.81 115 TYR A N 1
ATOM 934 C CA . TYR A 1 115 ? -3.301 -5.677 -11.032 1.00 90.81 115 TYR A CA 1
ATOM 935 C C . TYR A 1 115 ? -3.064 -6.007 -12.510 1.00 90.81 115 TYR A C 1
ATOM 937 O O . TYR A 1 115 ? -3.209 -5.121 -13.345 1.00 90.81 115 TYR A O 1
ATOM 945 N N . SER A 1 116 ? -2.775 -7.273 -12.832 1.00 89.50 116 SER A N 1
ATOM 946 C CA . SER A 1 116 ? -2.598 -7.725 -14.218 1.00 89.50 116 SER A CA 1
ATOM 947 C C . SER A 1 116 ? -3.861 -7.482 -15.046 1.00 89.50 116 SER A C 1
ATOM 949 O O . SER A 1 116 ? -3.811 -6.784 -16.051 1.00 89.50 116 SER A O 1
ATOM 951 N N . ALA A 1 117 ? -5.010 -7.989 -14.589 1.00 91.81 117 ALA A N 1
ATOM 952 C CA . ALA A 1 117 ? -6.270 -7.861 -15.319 1.00 91.81 117 ALA A CA 1
ATOM 953 C C . ALA A 1 117 ? -6.739 -6.402 -15.434 1.00 91.81 117 ALA A C 1
ATOM 955 O O . ALA A 1 117 ? -7.290 -5.996 -16.454 1.00 91.81 117 ALA A O 1
ATOM 956 N N . PHE A 1 118 ? -6.531 -5.601 -14.387 1.00 87.75 118 PHE A N 1
ATOM 957 C CA . PHE A 1 118 ? -6.835 -4.176 -14.407 1.00 87.75 118 PHE A CA 1
ATOM 958 C C . PHE A 1 118 ? -5.937 -3.432 -15.392 1.00 87.75 118 PHE A C 1
ATOM 960 O O . PHE A 1 118 ? -6.438 -2.574 -16.108 1.00 87.75 118 PHE A O 1
ATOM 967 N N . GLY A 1 119 ? -4.646 -3.771 -15.453 1.00 83.56 119 GLY A N 1
ATOM 968 C CA . GLY A 1 119 ? -3.718 -3.213 -16.432 1.00 83.56 119 GLY A CA 1
ATOM 969 C C . GLY A 1 119 ? -4.190 -3.445 -17.863 1.00 83.56 119 GLY A C 1
ATOM 970 O O . GLY A 1 119 ? -4.342 -2.480 -18.614 1.00 83.56 119 GLY A O 1
ATOM 971 N N . ASP A 1 120 ? -4.547 -4.690 -18.184 1.00 85.44 120 ASP A N 1
ATOM 972 C CA . ASP A 1 120 ? -5.074 -5.066 -19.500 1.00 85.44 120 ASP A CA 1
ATOM 973 C C . ASP A 1 120 ? -6.359 -4.291 -19.848 1.00 85.44 120 ASP A C 1
ATOM 975 O O . ASP A 1 120 ? -6.499 -3.756 -20.948 1.00 85.44 120 ASP A O 1
ATOM 979 N N . LEU A 1 121 ? -7.301 -4.191 -18.903 1.00 86.75 121 LEU A N 1
ATOM 980 C CA . LEU A 1 121 ? -8.587 -3.508 -19.107 1.00 86.75 121 LEU A CA 1
ATOM 981 C C . LEU A 1 121 ? -8.461 -1.984 -19.193 1.00 86.75 121 LEU A C 1
ATOM 983 O O . LEU A 1 121 ? -9.197 -1.345 -19.943 1.00 86.75 121 LEU A O 1
ATOM 987 N N . ALA A 1 122 ? -7.565 -1.395 -18.404 1.00 81.75 122 ALA A N 1
ATOM 988 C CA . ALA A 1 122 ? -7.330 0.043 -18.378 1.00 81.75 122 ALA A CA 1
ATOM 989 C C . ALA A 1 122 ? -6.460 0.517 -19.554 1.00 81.75 122 ALA A C 1
ATOM 991 O O . ALA A 1 122 ? -6.250 1.722 -19.694 1.00 81.75 122 ALA A O 1
ATOM 992 N N . GLY A 1 123 ? -5.954 -0.403 -20.385 1.00 77.19 123 GLY A N 1
ATOM 993 C CA . GLY A 1 123 ? -5.012 -0.080 -21.454 1.00 77.19 123 GLY A CA 1
ATOM 994 C C . GLY A 1 123 ? -3.697 0.468 -20.905 1.00 77.19 123 GLY A C 1
ATOM 995 O O . GLY A 1 123 ? -3.082 1.332 -21.530 1.00 77.19 123 GLY A O 1
ATOM 996 N N . LEU A 1 124 ? -3.290 0.014 -19.715 1.00 73.31 124 LEU A N 1
ATOM 997 C CA . LEU A 1 124 ? -1.955 0.277 -19.195 1.00 73.31 124 LEU A CA 1
ATOM 998 C C . LEU A 1 124 ? -0.979 -0.566 -20.012 1.00 73.31 124 LEU A C 1
ATOM 1000 O O . LEU A 1 124 ? -0.665 -1.697 -19.658 1.00 73.31 124 LEU A O 1
ATOM 1004 N N . GLU A 1 125 ? -0.545 -0.023 -21.144 1.00 65.56 125 GLU A N 1
ATOM 1005 C CA . GLU A 1 125 ? 0.571 -0.589 -21.888 1.00 65.56 125 GLU A CA 1
ATOM 1006 C C . GLU A 1 125 ? 1.819 -0.554 -21.004 1.00 65.56 125 GLU A C 1
ATOM 1008 O O . GLU A 1 125 ? 2.028 0.407 -20.253 1.00 65.56 125 GLU A O 1
ATOM 1013 N N . ASP A 1 126 ? 2.664 -1.584 -21.108 1.00 61.94 126 ASP A N 1
ATOM 1014 C CA . ASP A 1 126 ? 4.011 -1.514 -20.558 1.00 61.94 126 ASP A CA 1
ATOM 1015 C C . ASP A 1 126 ? 4.659 -0.237 -21.096 1.00 61.94 126 ASP A C 1
ATOM 1017 O O . ASP A 1 126 ? 4.957 -0.124 -22.291 1.00 61.94 126 ASP A O 1
ATOM 1021 N N . ILE A 1 127 ? 4.887 0.740 -20.215 1.00 59.44 127 ILE A N 1
ATOM 1022 C CA . ILE A 1 127 ? 5.707 1.900 -20.537 1.00 59.44 127 ILE A CA 1
ATOM 1023 C C . ILE A 1 127 ? 7.133 1.369 -20.596 1.00 59.44 127 ILE A C 1
ATOM 1025 O O . ILE A 1 127 ? 7.907 1.461 -19.646 1.00 59.44 127 ILE A O 1
ATOM 1029 N N . VAL A 1 128 ? 7.486 0.764 -21.726 1.00 58.28 128 VAL A N 1
ATOM 1030 C CA . VAL A 1 128 ? 8.878 0.513 -22.057 1.00 58.28 128 VAL A CA 1
ATOM 1031 C C . VAL A 1 128 ? 9.502 1.900 -22.135 1.00 58.28 128 VAL A C 1
ATOM 1033 O O . VAL A 1 128 ? 9.060 2.699 -22.969 1.00 58.28 128 VAL A O 1
ATOM 1036 N N . PRO A 1 129 ? 10.483 2.235 -21.278 1.00 60.16 129 PRO A N 1
ATOM 1037 C CA . PRO A 1 129 ? 11.120 3.536 -21.343 1.00 60.16 129 PRO A CA 1
ATOM 1038 C C . PRO A 1 129 ? 11.607 3.749 -22.777 1.00 60.16 129 PRO A C 1
ATOM 1040 O O . PRO A 1 129 ? 12.471 3.027 -23.271 1.00 60.16 129 PRO A O 1
ATOM 1043 N N . SER A 1 130 ? 11.018 4.718 -23.479 1.00 63.47 130 SER A N 1
ATOM 1044 C CA . SER A 1 130 ? 11.347 4.990 -24.884 1.00 63.47 130 SER A CA 1
ATOM 1045 C C . SER A 1 130 ? 12.752 5.579 -25.045 1.00 63.47 130 SER A C 1
ATOM 1047 O O . SER A 1 130 ? 13.260 5.711 -26.160 1.00 63.47 130 SER A O 1
ATOM 1049 N N . ILE A 1 131 ? 13.396 5.912 -23.923 1.00 77.50 131 ILE A N 1
ATOM 1050 C CA . ILE A 1 131 ? 14.748 6.443 -23.852 1.00 77.50 131 ILE A CA 1
ATOM 1051 C C . ILE A 1 131 ? 15.733 5.307 -24.126 1.00 77.50 131 ILE A C 1
ATOM 1053 O O . ILE A 1 131 ? 16.107 4.537 -23.242 1.00 77.50 131 ILE A O 1
ATOM 1057 N N . LYS A 1 132 ? 16.177 5.224 -25.379 1.00 83.81 132 LYS A N 1
ATOM 1058 C CA . LYS A 1 132 ? 17.312 4.392 -25.773 1.00 83.81 132 LYS A CA 1
ATOM 1059 C C . LYS A 1 132 ? 18.587 5.208 -25.626 1.00 83.81 132 LYS A C 1
ATOM 1061 O O . LYS A 1 132 ? 18.808 6.141 -26.390 1.00 83.81 132 LYS A O 1
ATOM 1066 N N . LEU A 1 133 ? 19.411 4.842 -24.652 1.00 89.75 133 LEU A N 1
ATOM 1067 C CA . LEU A 1 133 ? 20.748 5.403 -24.497 1.00 89.75 133 LEU A CA 1
ATOM 1068 C C . LEU A 1 133 ? 21.705 4.708 -25.467 1.00 89.75 133 LEU A C 1
ATOM 1070 O O . LEU A 1 133 ? 21.671 3.485 -25.625 1.00 89.75 133 LEU A O 1
ATOM 1074 N N . THR A 1 134 ? 22.587 5.476 -26.097 1.00 94.44 134 THR A N 1
ATOM 1075 C CA . THR A 1 134 ? 23.774 4.923 -26.752 1.00 94.44 134 THR A CA 1
ATOM 1076 C C . THR A 1 134 ? 24.690 4.279 -25.711 1.00 94.44 134 THR A C 1
ATOM 1078 O O . THR A 1 134 ? 24.651 4.623 -24.526 1.00 94.44 134 THR A O 1
ATOM 1081 N N . SER A 1 135 ? 25.583 3.385 -26.147 1.00 95.12 135 SER A N 1
ATOM 1082 C CA . SER A 1 135 ? 26.571 2.770 -25.250 1.00 95.12 135 SER A CA 1
ATOM 1083 C C . SER A 1 135 ? 27.382 3.815 -24.477 1.00 95.12 135 SER A C 1
ATOM 1085 O O . SER A 1 135 ? 27.698 3.604 -23.309 1.00 95.12 135 SER A O 1
ATOM 1087 N N . ARG A 1 136 ? 27.675 4.964 -25.106 1.00 94.50 136 ARG A N 1
ATOM 1088 C CA . ARG A 1 136 ? 28.439 6.044 -24.479 1.00 94.50 136 ARG A CA 1
ATOM 1089 C C . ARG A 1 136 ? 27.621 6.837 -23.463 1.00 94.50 136 ARG A C 1
ATOM 1091 O O . ARG A 1 136 ? 28.140 7.161 -22.403 1.00 94.50 136 ARG A O 1
ATOM 1098 N N . GLU A 1 137 ? 26.360 7.140 -23.752 1.00 95.50 137 GLU A N 1
ATOM 1099 C CA . GLU A 1 137 ? 25.486 7.836 -22.797 1.00 95.50 137 GLU A CA 1
ATOM 1100 C C . GLU A 1 137 ? 25.230 6.988 -21.552 1.00 95.50 137 GLU A C 1
ATOM 1102 O O . GLU A 1 137 ? 25.280 7.511 -20.440 1.00 95.50 137 GLU A O 1
ATOM 1107 N N . LEU A 1 138 ? 25.019 5.677 -21.723 1.00 93.81 138 LEU A N 1
ATOM 1108 C CA . LEU A 1 138 ? 24.871 4.751 -20.602 1.00 93.81 138 LEU A CA 1
ATOM 1109 C C . LEU A 1 138 ? 26.136 4.717 -19.737 1.00 93.81 138 LEU A C 1
ATOM 1111 O O . LEU A 1 138 ? 26.044 4.797 -18.514 1.00 93.81 138 LEU A O 1
ATOM 1115 N N . GLU A 1 139 ? 27.313 4.642 -20.360 1.00 94.56 139 GLU A N 1
ATOM 1116 C CA . GLU A 1 139 ? 28.600 4.686 -19.661 1.00 94.56 139 GLU A CA 1
ATOM 1117 C C . GLU A 1 139 ? 28.764 5.995 -18.873 1.00 94.56 139 GLU A C 1
ATOM 1119 O O . GLU A 1 139 ? 29.052 5.971 -17.677 1.00 94.56 139 GLU A O 1
ATOM 1124 N N . CYS A 1 140 ? 28.523 7.144 -19.511 1.00 95.44 140 CYS A N 1
ATOM 1125 C CA . CYS A 1 140 ? 28.607 8.449 -18.856 1.00 95.44 140 CYS A CA 1
ATOM 1126 C C . CYS A 1 140 ? 27.627 8.577 -17.680 1.00 95.44 140 CYS A C 1
ATOM 1128 O O . CYS A 1 140 ? 28.020 9.060 -16.618 1.00 95.44 140 CYS A O 1
ATOM 1130 N N . LEU A 1 141 ? 26.376 8.130 -17.835 1.00 94.25 141 LEU A N 1
ATOM 1131 C CA . LEU A 1 141 ? 25.379 8.154 -16.759 1.00 94.25 141 LEU A CA 1
ATOM 1132 C C . LEU A 1 141 ? 25.735 7.203 -15.616 1.00 94.25 141 LEU A C 1
ATOM 1134 O O . LEU A 1 141 ? 25.507 7.546 -14.459 1.00 94.25 141 LEU A O 1
ATOM 1138 N N . THR A 1 142 ? 26.332 6.051 -15.922 1.00 94.94 142 THR A N 1
ATOM 1139 C CA . THR A 1 142 ? 26.809 5.102 -14.906 1.00 94.94 142 THR A CA 1
ATOM 1140 C C . THR A 1 142 ? 27.897 5.750 -14.050 1.00 94.94 142 THR A C 1
ATOM 1142 O O . THR A 1 142 ? 27.784 5.776 -12.828 1.00 94.94 142 THR A O 1
ATOM 1145 N N . TRP A 1 143 ? 28.898 6.379 -14.675 1.00 95.88 143 TRP A N 1
ATOM 1146 C CA . TRP A 1 143 ? 29.957 7.080 -13.942 1.00 95.88 143 TRP A CA 1
ATOM 1147 C C . TRP A 1 143 ? 29.446 8.280 -13.145 1.00 95.88 143 TRP A C 1
ATOM 1149 O O . TRP A 1 143 ? 29.873 8.495 -12.010 1.00 95.88 143 TRP A O 1
ATOM 1159 N N . ALA A 1 144 ? 28.509 9.043 -13.708 1.00 96.12 144 ALA A N 1
ATOM 1160 C CA . ALA A 1 144 ? 27.872 10.144 -12.995 1.00 96.12 144 ALA A CA 1
ATOM 1161 C C . ALA A 1 144 ? 27.086 9.648 -11.768 1.00 96.12 144 ALA A C 1
ATOM 1163 O O . ALA A 1 144 ? 27.166 10.265 -10.706 1.00 96.12 144 ALA A O 1
ATOM 1164 N N . ALA A 1 145 ? 26.377 8.518 -11.879 1.00 93.56 145 ALA A N 1
ATOM 1165 C CA . ALA A 1 145 ? 25.653 7.898 -10.767 1.00 93.56 145 ALA A CA 1
ATOM 1166 C C . ALA A 1 145 ? 26.589 7.403 -9.648 1.00 93.56 145 ALA A C 1
ATOM 1168 O O . ALA A 1 145 ? 26.218 7.442 -8.477 1.00 93.56 145 ALA A O 1
ATOM 1169 N N . GLU A 1 146 ? 27.819 7.009 -9.986 1.00 95.25 146 GLU A N 1
ATOM 1170 C CA . GLU A 1 146 ? 28.882 6.696 -9.018 1.00 95.25 146 GLU A CA 1
ATOM 1171 C C . GLU A 1 146 ? 29.594 7.941 -8.450 1.00 95.25 146 GLU A C 1
ATOM 1173 O O . GLU A 1 146 ? 30.490 7.823 -7.612 1.00 95.25 146 GLU A O 1
ATOM 1178 N N . GLY A 1 147 ? 29.209 9.146 -8.882 1.00 94.88 147 GLY A N 1
ATOM 1179 C CA . GLY A 1 147 ? 29.748 10.412 -8.381 1.00 94.88 147 GLY A CA 1
ATOM 1180 C C . GLY A 1 147 ? 31.020 10.898 -9.080 1.00 94.88 147 GLY A C 1
ATOM 1181 O O . GLY A 1 147 ? 31.732 11.736 -8.525 1.00 94.88 147 GLY A O 1
ATOM 1182 N N . LYS A 1 148 ? 31.341 10.397 -10.280 1.00 93.31 148 LYS A N 1
ATOM 1183 C CA . LYS A 1 148 ? 32.460 10.917 -11.084 1.00 93.31 148 LYS A CA 1
ATOM 1184 C C . LYS A 1 148 ? 32.124 12.283 -11.687 1.00 93.31 148 LYS A C 1
ATOM 1186 O O . LYS A 1 148 ? 31.003 12.525 -12.132 1.00 93.31 148 LYS A O 1
ATOM 1191 N N . SER A 1 149 ? 33.120 13.166 -11.720 1.00 89.44 149 SER A N 1
ATOM 1192 C CA . SER A 1 149 ? 33.060 14.442 -12.433 1.00 89.44 149 SER A CA 1
ATOM 1193 C C . SER A 1 149 ? 33.176 14.258 -13.946 1.00 89.44 149 SER A C 1
ATOM 1195 O O . SER A 1 149 ? 33.591 13.212 -14.436 1.00 89.44 149 SER A O 1
ATOM 1197 N N . ALA A 1 150 ? 32.840 15.309 -14.697 1.00 85.25 150 ALA A N 1
ATOM 1198 C CA . ALA A 1 150 ? 32.997 15.347 -16.153 1.00 85.25 150 ALA A CA 1
ATOM 1199 C C . ALA A 1 150 ? 34.463 15.509 -16.623 1.00 85.25 150 ALA A C 1
ATOM 1201 O O . ALA A 1 150 ? 34.709 15.599 -17.825 1.00 85.25 150 ALA A O 1
ATOM 1202 N N . TRP A 1 151 ? 35.408 15.581 -15.682 1.00 68.06 151 TRP A N 1
ATOM 1203 C CA . TRP A 1 151 ? 36.846 15.780 -15.864 1.00 68.06 151 TRP A CA 1
ATOM 1204 C C . TRP A 1 151 ? 37.629 14.784 -15.014 1.00 68.06 151 TRP A C 1
ATOM 1206 O O . TRP A 1 151 ? 37.112 14.418 -13.926 1.00 68.06 151 TRP A O 1
#

Secondary structure (DSSP, 8-state):
------------S-HHHHHHHHHTTTTTTT-HHHHHGGG--S-EEHHHHHHHS---HHHHHHHHHHHHTT--EEEEEEEE-TTS-EEEEEEEESSSS--TGGGHHHHHHHHHHHHHHHHHHHT-----------HHHHHHHHHHHTT----